Protein AF-A0A370AHP9-F1 (afdb_monomer_lite)

Structure (mmCIF, N/CA/C/O backbone):
data_AF-A0A370AHP9-F1
#
_entry.id   AF-A0A370AHP9-F1
#
loop_
_atom_site.group_PDB
_atom_site.id
_atom_site.type_symbol
_atom_site.label_atom_id
_atom_site.label_alt_id
_atom_site.label_comp_id
_atom_site.label_asym_id
_atom_site.label_entity_id
_atom_site.label_seq_id
_atom_site.pdbx_PDB_ins_code
_atom_site.Cartn_x
_atom_site.Cartn_y
_atom_site.Cartn_z
_atom_site.occupancy
_atom_site.B_iso_or_equiv
_atom_site.auth_seq_id
_atom_site.auth_comp_id
_atom_site.auth_asym_id
_atom_site.auth_atom_id
_atom_site.pdbx_PDB_model_num
ATOM 1 N N . TRP A 1 1 ? -24.026 11.415 -39.234 1.00 25.95 1 TRP A N 1
ATOM 2 C CA . TRP A 1 1 ? -23.980 12.142 -40.519 1.00 25.95 1 TRP A CA 1
ATOM 3 C C . TRP A 1 1 ? -23.361 13.519 -40.281 1.00 25.95 1 TRP A C 1
ATOM 5 O O . TRP A 1 1 ? -23.540 14.009 -39.178 1.00 25.95 1 TRP A O 1
ATOM 15 N N . ALA A 1 2 ? -22.574 14.023 -41.250 1.00 26.38 2 ALA A N 1
ATOM 16 C CA . ALA A 1 2 ? -21.761 15.269 -41.327 1.00 26.38 2 ALA A CA 1
ATOM 17 C C . ALA A 1 2 ? -21.889 16.323 -40.191 1.00 26.38 2 ALA A C 1
ATOM 19 O O . ALA A 1 2 ? -22.994 16.659 -39.791 1.00 26.38 2 ALA A O 1
ATOM 20 N N . ILE A 1 3 ? -20.828 16.878 -39.578 1.00 37.41 3 ILE A N 1
ATOM 21 C CA . ILE A 1 3 ? -19.579 17.525 -40.072 1.00 37.41 3 ILE A CA 1
ATOM 22 C C . ILE A 1 3 ? -19.779 18.881 -40.788 1.00 37.41 3 ILE A C 1
ATOM 24 O O . ILE A 1 3 ? -20.220 18.930 -41.929 1.00 37.41 3 ILE A O 1
ATOM 28 N N . GLY A 1 4 ? -19.270 19.936 -40.135 1.00 24.92 4 GLY A N 1
ATOM 29 C CA . GLY A 1 4 ? -18.721 21.199 -40.671 1.00 24.92 4 GLY A CA 1
ATOM 30 C C . GLY A 1 4 ? -18.064 21.946 -39.486 1.00 24.92 4 GLY A C 1
ATOM 31 O O . GLY A 1 4 ? -18.718 22.076 -38.458 1.00 24.92 4 GLY A O 1
ATOM 32 N N . LEU A 1 5 ? -16.755 22.258 -39.400 1.00 29.59 5 LEU A N 1
ATOM 33 C CA . LEU A 1 5 ? -15.885 23.087 -40.273 1.00 29.59 5 LEU A CA 1
ATOM 34 C C . LEU A 1 5 ? -16.526 24.479 -40.485 1.00 29.59 5 LEU A C 1
ATOM 36 O O . LEU A 1 5 ? -17.634 24.519 -40.998 1.00 29.59 5 LEU A O 1
ATOM 40 N N . LEU A 1 6 ? -15.974 25.649 -40.115 1.00 30.55 6 LEU A N 1
ATOM 41 C CA . LEU A 1 6 ? -14.611 26.167 -39.815 1.00 30.55 6 LEU A CA 1
ATOM 42 C C . LEU A 1 6 ? -14.709 27.332 -38.770 1.00 30.55 6 LEU A C 1
ATOM 44 O O . LEU A 1 6 ? -15.820 27.775 -38.511 1.00 30.55 6 LEU A O 1
ATOM 48 N N . SER A 1 7 ? -13.680 27.980 -38.182 1.00 32.53 7 SER A N 1
ATOM 49 C CA . SER A 1 7 ? -12.264 27.685 -37.825 1.00 32.53 7 SER A CA 1
ATOM 50 C C . SER A 1 7 ? -11.643 28.886 -37.054 1.00 32.53 7 SER A C 1
ATOM 52 O O . SER A 1 7 ? -11.987 30.0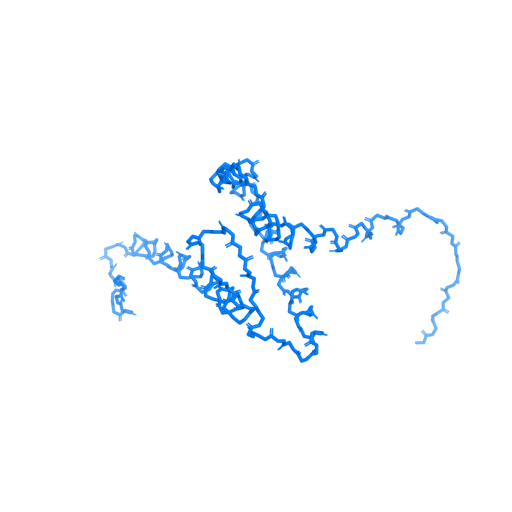18 -37.382 1.00 32.53 7 SER A O 1
ATOM 54 N N . GLY A 1 8 ? -10.659 28.696 -36.151 1.00 25.50 8 GLY A N 1
ATOM 55 C CA . GLY A 1 8 ? -9.763 29.781 -35.667 1.00 25.50 8 GLY A CA 1
ATOM 56 C C . GLY A 1 8 ? -9.453 29.823 -34.152 1.00 25.50 8 GLY A C 1
ATOM 57 O O . GLY A 1 8 ? -10.268 29.400 -33.342 1.00 25.50 8 GLY A O 1
ATOM 58 N N . GLY A 1 9 ? -8.283 30.365 -33.759 1.00 24.86 9 GLY A N 1
ATOM 59 C CA . GLY A 1 9 ? -8.103 30.954 -32.409 1.00 24.86 9 GLY A CA 1
ATOM 60 C C . GLY A 1 9 ? -7.173 30.296 -31.364 1.00 24.86 9 GLY A C 1
ATOM 61 O O . GLY A 1 9 ? -7.406 30.500 -30.180 1.00 24.86 9 GLY A O 1
ATOM 62 N N . SER A 1 10 ? -6.166 29.508 -31.769 1.00 44.75 10 SER A N 1
ATOM 63 C CA . SER A 1 10 ? -4.832 29.236 -31.142 1.00 44.75 10 SER A CA 1
ATOM 64 C C . SER A 1 10 ? -4.531 29.174 -29.611 1.00 44.75 10 SER A C 1
ATOM 66 O O . SER A 1 10 ? -3.434 28.709 -29.282 1.00 44.75 10 SER A O 1
ATOM 68 N N . THR A 1 11 ? -5.400 29.547 -28.664 1.00 36.62 11 THR A N 1
ATOM 69 C CA . THR A 1 11 ? -5.016 29.728 -27.238 1.00 36.62 11 THR A CA 1
ATOM 70 C C . THR A 1 11 ? -5.609 28.681 -26.283 1.00 36.62 11 THR A C 1
ATOM 72 O O . THR A 1 11 ? -4.939 28.269 -25.338 1.00 36.62 11 THR A O 1
ATOM 75 N N . PHE A 1 12 ? -6.809 28.149 -26.545 1.00 28.36 12 PHE A N 1
ATOM 76 C CA . PHE A 1 12 ? -7.502 27.261 -25.587 1.00 28.36 12 PHE A CA 1
ATOM 77 C C . PHE A 1 12 ? -7.052 25.782 -25.604 1.00 28.36 12 PHE A C 1
ATOM 79 O O . PHE A 1 12 ? -7.430 25.002 -24.735 1.00 28.36 12 PHE A O 1
ATOM 86 N N . ARG A 1 13 ? -6.206 25.371 -26.563 1.00 31.66 13 ARG A N 1
ATOM 87 C CA . ARG A 1 13 ? -5.678 23.989 -26.664 1.00 31.66 13 ARG A CA 1
ATOM 88 C C . ARG A 1 13 ? -4.305 23.769 -26.011 1.00 31.66 13 ARG A C 1
ATOM 90 O O . ARG A 1 13 ? -3.812 22.645 -26.028 1.00 31.66 13 ARG A O 1
ATOM 97 N N . LYS A 1 14 ? -3.683 24.805 -25.432 1.00 30.91 14 LYS A N 1
ATOM 98 C CA . LYS A 1 14 ? -2.316 24.732 -24.870 1.00 30.91 14 LYS A CA 1
ATOM 99 C C . LYS A 1 14 ? -2.232 24.478 -23.355 1.00 30.91 14 LYS A C 1
ATOM 101 O O . LYS A 1 14 ? -1.125 24.307 -22.856 1.00 30.91 14 LYS A O 1
ATOM 106 N N . MET A 1 15 ? -3.354 24.402 -22.627 1.00 29.31 15 MET A N 1
ATOM 107 C CA . MET A 1 15 ? -3.350 24.228 -21.158 1.00 29.31 15 MET A CA 1
ATOM 108 C C . MET A 1 15 ? -3.634 22.806 -20.642 1.00 29.31 15 MET A C 1
ATOM 110 O O . MET A 1 15 ? -3.356 22.538 -19.479 1.00 29.31 15 MET A O 1
ATOM 114 N N . LEU A 1 16 ? -4.113 21.877 -21.479 1.00 34.12 16 LEU A N 1
ATOM 115 C CA . LEU A 1 16 ? -4.480 20.509 -21.055 1.00 34.12 16 LEU A CA 1
ATOM 116 C C . LEU A 1 16 ? -3.412 19.433 -21.331 1.00 34.12 16 LEU A C 1
ATOM 118 O O . LEU A 1 16 ? -3.626 18.264 -21.033 1.00 34.12 16 LEU A O 1
ATOM 122 N N . PHE A 1 17 ? -2.250 19.813 -21.872 1.00 38.78 17 PHE A N 1
ATOM 123 C CA . PHE A 1 17 ? -1.175 18.879 -22.241 1.00 38.78 17 PHE A CA 1
ATOM 124 C C . PHE A 1 17 ? 0.184 19.239 -21.629 1.00 38.78 17 PHE A C 1
ATOM 126 O O . PHE A 1 17 ? 1.228 19.015 -22.242 1.00 38.78 17 PHE A O 1
ATOM 133 N N . ARG A 1 18 ? 0.210 19.728 -20.380 1.00 33.78 18 ARG A N 1
ATOM 134 C CA . ARG A 1 18 ? 1.452 19.740 -19.584 1.00 33.78 18 ARG A CA 1
ATOM 135 C C . ARG A 1 18 ? 1.749 18.361 -18.983 1.00 33.78 18 ARG A C 1
ATOM 137 O O . ARG A 1 18 ? 1.821 18.165 -17.780 1.00 33.78 18 ARG A O 1
ATOM 144 N N . ASN A 1 19 ? 2.016 17.460 -19.925 1.00 34.62 19 ASN A N 1
ATOM 145 C CA . ASN A 1 19 ? 2.985 16.383 -19.831 1.00 34.62 19 ASN A CA 1
ATOM 146 C C . ASN A 1 19 ? 2.664 15.264 -18.808 1.00 34.62 19 ASN A C 1
ATOM 148 O O . ASN A 1 19 ? 3.179 15.291 -17.692 1.00 34.62 19 ASN A O 1
ATOM 152 N N . PRO A 1 20 ? 1.894 14.219 -19.186 1.00 38.28 20 PRO A N 1
ATOM 153 C CA . PRO A 1 20 ? 1.698 13.038 -18.335 1.00 38.28 20 PRO A CA 1
ATOM 154 C C . PRO A 1 20 ? 3.014 12.303 -18.035 1.00 38.28 20 PRO A C 1
ATOM 156 O O . PRO A 1 20 ? 3.112 11.645 -17.005 1.00 38.28 20 PRO A O 1
ATOM 159 N N . VAL A 1 21 ? 4.055 12.483 -18.862 1.00 33.53 21 VAL A N 1
ATOM 160 C CA . VAL A 1 21 ? 5.409 11.994 -18.562 1.00 33.53 21 VAL A CA 1
ATOM 161 C C . VAL A 1 21 ? 5.993 12.703 -17.339 1.00 33.53 21 VAL A C 1
ATOM 163 O O . VAL A 1 21 ? 6.750 12.075 -16.628 1.00 33.53 21 VAL A O 1
ATOM 166 N N . LEU A 1 22 ? 5.613 13.946 -17.014 1.00 32.22 22 LEU A N 1
ATOM 167 C CA . LEU A 1 22 ? 6.025 14.624 -15.771 1.00 32.22 22 LEU A CA 1
ATOM 168 C C . LEU A 1 22 ? 5.274 14.126 -14.526 1.00 32.22 22 LEU A C 1
ATOM 170 O O . LEU A 1 22 ? 5.779 14.293 -13.424 1.00 32.22 22 LEU A O 1
ATOM 174 N N . TYR A 1 23 ? 4.093 13.520 -14.675 1.00 37.03 23 TYR A N 1
ATOM 175 C CA . TYR A 1 23 ? 3.332 12.958 -13.550 1.00 37.03 23 TYR A CA 1
ATOM 176 C C . TYR A 1 23 ? 3.722 11.504 -13.280 1.00 37.03 23 TYR A C 1
ATOM 178 O O . TYR A 1 23 ? 4.038 11.168 -12.140 1.00 37.03 23 TYR A O 1
ATOM 186 N N . LEU A 1 24 ? 3.887 10.713 -14.347 1.00 34.00 24 LEU A N 1
ATOM 187 C CA . LEU A 1 24 ? 4.618 9.451 -14.293 1.00 34.00 24 LEU A CA 1
ATOM 188 C C . LEU A 1 24 ? 6.041 9.684 -13.790 1.00 34.00 24 LEU A C 1
ATOM 190 O O . LEU A 1 24 ? 6.440 8.991 -12.878 1.00 34.00 24 LEU A O 1
ATOM 194 N N . LEU A 1 25 ? 6.786 10.692 -14.255 1.00 33.47 25 LEU A N 1
ATOM 195 C CA . LEU A 1 25 ? 8.073 11.051 -13.645 1.00 33.47 25 LEU A CA 1
ATOM 196 C C . LEU A 1 25 ? 7.923 11.614 -12.231 1.00 33.47 25 LEU A C 1
ATOM 198 O O . LEU A 1 25 ? 8.891 11.539 -11.511 1.00 33.47 25 LEU A O 1
ATOM 202 N N . ASN A 1 26 ? 6.793 12.133 -11.754 1.00 35.25 26 ASN A N 1
ATOM 203 C CA . ASN A 1 26 ? 6.691 12.542 -10.344 1.00 35.25 26 ASN A CA 1
ATOM 204 C C . ASN A 1 26 ? 6.317 11.381 -9.415 1.00 35.25 26 ASN A C 1
ATOM 206 O O . ASN A 1 26 ? 6.707 11.415 -8.253 1.00 35.25 26 ASN A O 1
ATOM 210 N N . MET A 1 27 ? 5.630 10.338 -9.897 1.00 39.16 27 MET A N 1
ATOM 211 C CA . MET A 1 27 ? 5.390 9.121 -9.114 1.00 39.16 27 MET A CA 1
ATOM 212 C C . MET A 1 27 ? 6.505 8.088 -9.312 1.00 39.16 27 MET A C 1
ATOM 214 O O . MET A 1 27 ? 7.041 7.595 -8.331 1.00 39.16 27 MET A O 1
ATOM 218 N N . LEU A 1 28 ? 6.954 7.833 -10.538 1.00 38.00 28 LEU A N 1
ATOM 219 C CA . LEU A 1 28 ? 8.172 7.076 -10.835 1.00 38.00 28 LEU A CA 1
ATOM 220 C C . LEU A 1 28 ? 9.449 7.849 -10.527 1.00 38.00 28 LEU A C 1
ATOM 222 O O . LEU A 1 28 ? 10.459 7.193 -10.497 1.00 38.00 28 LEU A O 1
ATOM 226 N N . SER A 1 29 ? 9.473 9.153 -10.241 1.00 37.16 29 SER A N 1
ATOM 227 C CA . SER A 1 29 ? 10.599 9.810 -9.534 1.00 37.16 29 SER A CA 1
ATOM 228 C C . SER A 1 29 ? 10.213 10.209 -8.108 1.00 37.16 29 SER A C 1
ATOM 230 O O . SER A 1 29 ? 10.995 10.822 -7.401 1.00 37.16 29 SER A O 1
ATOM 232 N N . SER A 1 30 ? 9.049 9.784 -7.610 1.00 40.66 30 SER A N 1
ATOM 233 C CA . SER A 1 30 ? 8.913 9.492 -6.182 1.00 40.66 30 SER A CA 1
ATOM 234 C C . SER A 1 30 ? 9.540 8.130 -5.922 1.00 40.66 30 SER A C 1
ATOM 236 O O . SER A 1 30 ? 10.403 8.031 -5.075 1.00 40.66 30 SER A O 1
ATOM 238 N N . VAL A 1 31 ? 9.202 7.105 -6.707 1.00 44.22 31 VAL A N 1
ATOM 239 C CA . VAL A 1 31 ? 9.777 5.761 -6.603 1.00 44.22 31 VAL A CA 1
ATOM 240 C C . VAL A 1 31 ? 11.227 5.744 -7.089 1.00 44.22 31 VAL A C 1
ATOM 242 O O . VAL A 1 31 ? 12.060 5.275 -6.334 1.00 44.22 31 VAL A O 1
ATOM 245 N N . LEU A 1 32 ? 11.593 6.320 -8.246 1.00 37.16 32 LEU A N 1
ATOM 246 C CA . LEU A 1 32 ? 13.003 6.472 -8.646 1.00 37.16 32 LEU A CA 1
ATOM 247 C C . LEU A 1 32 ? 13.752 7.552 -7.870 1.00 37.16 32 LEU A C 1
ATOM 249 O O . LEU A 1 32 ? 14.946 7.350 -7.781 1.00 37.16 32 LEU A O 1
ATOM 253 N N . ASN A 1 33 ? 13.202 8.625 -7.278 1.00 39.78 33 ASN A N 1
ATOM 254 C CA . ASN A 1 33 ? 14.043 9.385 -6.329 1.00 39.78 33 ASN A CA 1
ATOM 255 C C . ASN A 1 33 ? 14.140 8.657 -4.996 1.00 39.78 33 ASN A C 1
ATOM 257 O O . ASN A 1 33 ? 15.228 8.613 -4.465 1.00 39.78 33 ASN A O 1
ATOM 261 N N . THR A 1 34 ? 13.104 8.005 -4.468 1.00 44.78 34 THR A N 1
ATOM 262 C CA . THR A 1 34 ? 13.269 7.157 -3.275 1.00 44.78 34 THR A CA 1
ATOM 263 C C . THR A 1 34 ? 14.325 6.085 -3.546 1.00 44.78 34 THR A C 1
ATOM 265 O O . THR A 1 34 ? 15.304 6.015 -2.820 1.00 44.78 34 THR A O 1
ATOM 268 N N . VAL A 1 35 ? 14.236 5.348 -4.654 1.00 43.31 35 VAL A N 1
ATOM 269 C CA . VAL A 1 35 ? 15.220 4.338 -5.072 1.00 43.31 35 VAL A CA 1
ATOM 270 C C . VAL A 1 35 ? 16.584 4.977 -5.389 1.00 43.31 35 VAL A C 1
ATOM 272 O O . VAL A 1 35 ? 17.570 4.608 -4.774 1.00 43.31 35 VAL A O 1
ATOM 275 N N . THR A 1 36 ? 16.692 5.997 -6.241 1.00 39.22 36 THR A N 1
ATOM 276 C CA . THR A 1 36 ? 17.979 6.633 -6.620 1.00 39.22 36 THR A CA 1
ATOM 277 C C . THR A 1 36 ? 18.613 7.438 -5.477 1.00 39.22 36 THR A C 1
ATOM 279 O O . THR A 1 36 ? 19.832 7.495 -5.398 1.00 39.22 36 THR A O 1
ATOM 282 N N . THR A 1 37 ? 17.848 8.027 -4.557 1.00 42.06 37 THR A N 1
ATOM 283 C CA . THR A 1 37 ? 18.366 8.692 -3.346 1.00 42.06 37 THR A CA 1
ATOM 284 C C . THR A 1 37 ? 18.783 7.664 -2.294 1.00 42.06 37 THR A C 1
ATOM 286 O O . THR A 1 37 ? 19.849 7.837 -1.712 1.00 42.06 37 THR A O 1
ATOM 289 N N . ILE A 1 38 ? 18.037 6.562 -2.113 1.00 44.72 38 ILE A N 1
ATOM 290 C CA . ILE A 1 38 ? 18.470 5.409 -1.296 1.00 44.72 38 ILE A CA 1
ATOM 291 C C . ILE A 1 38 ? 19.748 4.769 -1.864 1.00 44.72 38 ILE A C 1
ATOM 293 O O . ILE A 1 38 ? 20.572 4.281 -1.097 1.00 44.72 38 ILE A O 1
ATOM 297 N N . LEU A 1 39 ? 19.923 4.758 -3.189 1.00 43.75 39 LEU A N 1
ATOM 298 C CA . LEU A 1 39 ? 21.019 4.049 -3.856 1.00 43.75 39 LEU A CA 1
ATOM 299 C C . LEU A 1 39 ? 22.264 4.897 -4.147 1.00 43.75 39 LEU A C 1
ATOM 301 O O . LEU A 1 39 ? 23.360 4.348 -4.139 1.00 43.75 39 LEU A O 1
ATOM 305 N N . ASN A 1 40 ? 22.128 6.202 -4.411 1.00 45.69 40 ASN A N 1
ATOM 306 C CA . ASN A 1 40 ? 23.249 7.060 -4.829 1.00 45.69 40 ASN A CA 1
ATOM 307 C C . ASN A 1 40 ? 23.634 8.156 -3.826 1.00 45.69 40 ASN A C 1
ATOM 309 O O . ASN A 1 40 ? 24.609 8.864 -4.089 1.00 45.69 40 ASN A O 1
ATOM 313 N N . TYR A 1 41 ? 22.921 8.348 -2.706 1.00 41.16 41 TYR A N 1
ATOM 314 C CA . TYR A 1 41 ? 23.234 9.454 -1.795 1.00 41.16 41 TYR A CA 1
ATOM 315 C C . TYR A 1 41 ? 23.759 9.022 -0.422 1.00 41.16 41 TYR A C 1
ATOM 317 O O . TYR A 1 41 ? 23.050 8.471 0.416 1.00 41.16 41 TYR A O 1
ATOM 325 N N . ARG A 1 42 ? 25.014 9.404 -0.145 1.00 49.72 42 ARG A N 1
ATOM 326 C CA . ARG A 1 42 ? 25.598 9.463 1.205 1.00 49.72 42 ARG A CA 1
ATOM 327 C C . ARG A 1 42 ? 24.992 10.617 2.033 1.00 49.72 42 ARG A C 1
ATOM 329 O O . ARG A 1 42 ? 25.718 11.491 2.496 1.00 49.72 42 ARG A O 1
ATOM 336 N N . ALA A 1 43 ? 23.678 10.621 2.232 1.00 45.66 43 ALA A N 1
ATOM 337 C CA . ALA A 1 43 ? 23.011 11.292 3.350 1.00 45.66 43 ALA A CA 1
ATOM 338 C C . ALA A 1 43 ? 21.623 10.672 3.550 1.00 45.66 43 ALA A C 1
ATOM 340 O O . ALA A 1 43 ? 20.984 10.251 2.590 1.00 45.66 43 ALA A O 1
ATOM 341 N N . SER A 1 44 ? 21.161 10.621 4.797 1.00 55.78 44 SER A N 1
ATOM 342 C CA . SER A 1 44 ? 19.894 9.998 5.186 1.00 55.78 44 SER A CA 1
ATOM 343 C C . SER A 1 44 ? 18.688 10.580 4.439 1.00 55.78 44 SER A C 1
ATOM 345 O O . SER A 1 44 ? 18.331 11.741 4.648 1.00 55.78 44 SER A O 1
ATOM 347 N N . PHE A 1 45 ? 18.007 9.754 3.643 1.00 60.25 45 PHE A N 1
ATOM 348 C CA . PHE A 1 45 ? 16.643 10.041 3.210 1.00 60.25 45 PHE A CA 1
ATOM 349 C C . PHE A 1 45 ? 15.709 9.957 4.424 1.00 60.25 45 PHE A C 1
ATOM 351 O O . PHE A 1 45 ? 15.565 8.896 5.027 1.00 60.25 45 PHE A O 1
ATOM 358 N N . ASN A 1 46 ? 15.102 11.081 4.803 1.00 72.31 46 ASN A N 1
ATOM 359 C CA . ASN A 1 46 ? 14.152 11.144 5.908 1.00 72.31 46 ASN A CA 1
ATOM 360 C C . ASN A 1 46 ? 12.719 11.036 5.367 1.00 72.31 46 ASN A C 1
ATOM 362 O O . ASN A 1 46 ? 12.123 12.026 4.939 1.00 72.31 46 ASN A O 1
ATOM 366 N N . GLU A 1 47 ? 12.170 9.821 5.388 1.00 64.44 47 GLU A N 1
ATOM 367 C CA . GLU A 1 47 ? 10.799 9.524 4.949 1.00 64.44 47 GLU A CA 1
ATOM 368 C C . GLU A 1 47 ? 9.758 10.403 5.655 1.00 64.44 47 GLU A C 1
ATOM 370 O O . GLU A 1 47 ? 8.868 10.955 5.009 1.00 64.44 47 GLU A O 1
ATOM 375 N N . ILE A 1 48 ? 9.893 10.599 6.970 1.00 70.19 48 ILE A N 1
ATOM 376 C CA . ILE A 1 48 ? 8.929 11.363 7.773 1.00 70.19 48 ILE A CA 1
ATOM 377 C C . ILE A 1 48 ? 8.938 12.846 7.387 1.00 70.19 48 ILE A C 1
ATOM 379 O O . ILE A 1 48 ? 7.880 13.454 7.230 1.00 70.19 48 ILE A O 1
ATOM 383 N N . GLU A 1 49 ? 10.111 13.434 7.169 1.00 75.88 49 GLU A N 1
ATOM 384 C CA . GLU A 1 49 ? 10.248 14.818 6.695 1.00 75.88 49 GLU A CA 1
ATOM 385 C C . GLU A 1 49 ? 9.725 14.982 5.259 1.00 75.88 49 GLU A C 1
ATOM 387 O O . GLU A 1 49 ? 9.011 15.938 4.950 1.00 75.88 49 GLU A O 1
ATOM 392 N N . TRP A 1 50 ? 9.986 14.005 4.387 1.00 74.31 50 TRP A N 1
ATOM 393 C CA . TRP A 1 50 ? 9.485 13.983 3.010 1.00 74.31 50 TRP A CA 1
ATOM 394 C C . TRP A 1 50 ? 7.949 13.882 2.936 1.00 74.31 50 TRP A C 1
ATOM 396 O O . TRP A 1 50 ? 7.334 14.498 2.058 1.00 74.31 50 TRP A O 1
ATOM 406 N N . ILE A 1 51 ? 7.325 13.133 3.854 1.00 72.88 51 ILE A N 1
ATOM 407 C CA . ILE A 1 51 ? 5.864 12.994 3.966 1.00 72.88 51 ILE A CA 1
ATOM 408 C C . ILE A 1 51 ? 5.245 14.257 4.580 1.00 72.88 51 ILE A C 1
ATOM 410 O O . ILE A 1 51 ? 4.293 14.807 4.021 1.00 72.88 51 ILE A O 1
ATOM 414 N N . THR A 1 52 ? 5.777 14.739 5.708 1.00 76.62 52 THR A N 1
ATOM 415 C CA . THR A 1 52 ? 5.197 15.874 6.454 1.00 76.62 52 THR A CA 1
ATOM 416 C C . THR A 1 52 ? 5.280 17.183 5.670 1.00 76.62 52 THR A C 1
ATOM 418 O O . THR A 1 52 ? 4.266 17.866 5.538 1.00 76.62 52 THR A O 1
ATOM 421 N N . SER A 1 53 ? 6.420 17.480 5.033 1.00 83.56 53 SER A N 1
ATOM 422 C CA . SER A 1 53 ? 6.603 18.664 4.167 1.00 83.56 53 SER A CA 1
ATOM 423 C C . SER A 1 53 ? 5.640 18.742 2.973 1.00 83.56 53 SER A C 1
ATOM 425 O O . SER A 1 53 ? 5.477 19.804 2.376 1.00 83.56 53 SER A O 1
ATOM 427 N N . ARG A 1 54 ? 4.989 17.630 2.609 1.00 81.06 54 ARG A N 1
ATOM 428 C CA . ARG A 1 54 ? 4.021 17.549 1.505 1.00 81.06 54 ARG A CA 1
ATOM 429 C C . ARG A 1 54 ? 2.560 17.621 1.937 1.00 81.06 54 ARG A C 1
ATOM 431 O O . ARG A 1 54 ? 1.698 17.587 1.051 1.00 81.06 54 ARG A O 1
ATOM 438 N N . GLN A 1 55 ? 2.292 17.695 3.244 1.00 83.44 55 GLN A N 1
ATOM 439 C CA . GLN A 1 55 ? 0.960 17.905 3.823 1.00 83.44 55 GLN A CA 1
ATOM 440 C C . GLN A 1 55 ? -0.108 16.976 3.220 1.00 83.44 55 GLN A C 1
ATOM 442 O O . GLN A 1 55 ? -1.204 17.397 2.863 1.00 83.44 55 GLN A O 1
ATOM 447 N N . TYR A 1 56 ? 0.217 15.689 3.045 1.00 79.56 56 TYR A N 1
ATOM 448 C CA . TYR A 1 56 ? -0.678 14.736 2.372 1.00 79.56 56 TYR A CA 1
ATOM 449 C C . TYR A 1 56 ? -2.060 14.624 3.036 1.00 79.56 56 TYR A C 1
ATOM 451 O O . TYR A 1 56 ? -3.051 14.463 2.328 1.00 79.56 56 TYR A O 1
ATOM 459 N N . ASN A 1 57 ? -2.128 14.788 4.360 1.00 82.44 57 ASN A N 1
ATOM 460 C CA . ASN A 1 57 ? -3.367 14.743 5.143 1.00 82.44 57 ASN A CA 1
ATOM 461 C C . ASN A 1 57 ? -4.253 15.995 4.983 1.00 82.44 57 ASN A C 1
ATOM 463 O O . ASN A 1 57 ? -5.414 15.959 5.371 1.00 82.44 57 ASN A O 1
ATOM 467 N N . GLU A 1 58 ? -3.727 17.088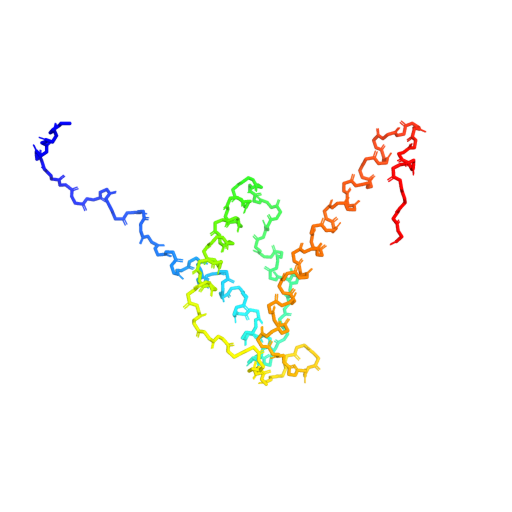 4.422 1.00 89.25 58 GLU A N 1
ATOM 468 C CA . GLU A 1 58 ? -4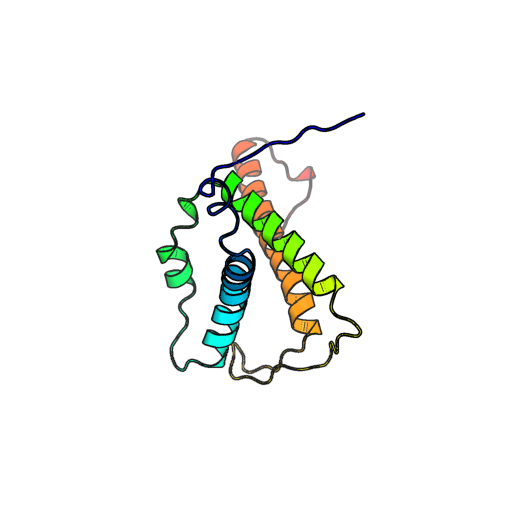.471 18.334 4.161 1.00 89.25 58 GLU A CA 1
ATOM 469 C C . GLU A 1 58 ? -5.071 18.361 2.741 1.00 89.25 58 GLU A C 1
ATOM 471 O O . GLU A 1 58 ? -5.705 19.334 2.333 1.00 89.25 58 GLU A O 1
ATOM 476 N N . ARG A 1 59 ? -4.856 17.300 1.950 1.00 87.62 59 ARG A N 1
ATOM 477 C CA . ARG A 1 59 ? -5.320 17.205 0.562 1.00 87.62 59 ARG A CA 1
ATOM 478 C C . ARG A 1 59 ? -6.708 16.595 0.484 1.00 87.62 59 ARG A C 1
ATOM 480 O O . ARG A 1 59 ? -7.032 15.653 1.201 1.00 87.62 59 ARG A O 1
ATOM 487 N N . GLU A 1 60 ? -7.470 17.040 -0.510 1.00 91.62 60 GLU A N 1
ATOM 488 C CA . GLU A 1 60 ? -8.747 16.422 -0.856 1.00 91.62 60 GLU A CA 1
ATOM 489 C C . GLU A 1 60 ? -8.598 14.926 -1.169 1.00 91.62 60 GLU A C 1
ATOM 491 O O . GLU A 1 60 ? -7.870 14.526 -2.092 1.00 91.62 60 GLU A O 1
ATOM 496 N N . LEU A 1 61 ? -9.305 14.094 -0.399 1.00 87.19 61 LEU A N 1
ATOM 497 C CA . LEU A 1 61 ? -9.191 12.637 -0.447 1.00 87.19 61 LEU A CA 1
ATOM 498 C C . LEU A 1 61 ? -9.670 12.086 -1.792 1.00 87.19 61 LEU A C 1
ATOM 500 O O . LEU A 1 61 ? -9.011 11.238 -2.390 1.00 87.19 61 LEU A O 1
ATOM 504 N N . GLU A 1 62 ? -10.789 12.600 -2.300 1.00 92.44 62 GLU A N 1
ATOM 505 C CA . GLU A 1 62 ? -11.390 12.143 -3.555 1.00 92.44 62 GLU A CA 1
ATOM 506 C C . GLU A 1 62 ? -10.482 12.453 -4.763 1.00 92.44 62 GLU A C 1
ATOM 508 O O . GLU A 1 62 ? -10.275 11.620 -5.650 1.00 92.44 62 GLU A O 1
ATOM 513 N N . SER A 1 63 ? -9.859 13.637 -4.760 1.00 90.00 63 SER A N 1
ATOM 514 C CA . SER A 1 63 ? -8.855 14.032 -5.754 1.00 90.00 63 SER A CA 1
ATOM 515 C C . SER A 1 63 ? -7.599 13.160 -5.661 1.00 90.00 63 SER A C 1
ATOM 517 O O . SER A 1 63 ? -7.085 12.684 -6.677 1.00 90.00 63 SER A O 1
ATOM 519 N N . SER A 1 64 ? -7.127 12.893 -4.443 1.00 86.62 64 SER A N 1
ATOM 520 C CA . SER A 1 64 ? -5.960 12.041 -4.195 1.00 86.62 64 SER A CA 1
ATOM 521 C C . SER A 1 64 ? -6.202 10.597 -4.657 1.00 86.62 64 SER A C 1
ATOM 523 O O . SER A 1 64 ? -5.351 10.026 -5.338 1.00 86.62 64 SER A O 1
ATOM 525 N N . MET A 1 65 ? -7.393 10.046 -4.399 1.00 89.50 65 MET A N 1
ATOM 526 C CA . MET A 1 65 ? -7.807 8.714 -4.850 1.00 89.50 65 MET A CA 1
ATOM 527 C C . MET A 1 65 ? -7.878 8.616 -6.381 1.00 89.50 65 MET A C 1
ATOM 529 O O . MET A 1 65 ? -7.304 7.697 -6.964 1.00 89.50 65 MET A O 1
ATOM 533 N N . ARG A 1 66 ? -8.505 9.591 -7.060 1.00 92.81 66 ARG A N 1
ATOM 534 C CA . ARG A 1 66 ? -8.520 9.647 -8.536 1.00 92.81 66 ARG A CA 1
ATOM 535 C C . ARG A 1 66 ? -7.115 9.682 -9.132 1.00 92.81 66 ARG A C 1
ATOM 537 O O . ARG A 1 66 ? -6.857 9.008 -10.126 1.00 92.81 66 ARG A O 1
ATOM 544 N N . ASN A 1 67 ? -6.210 10.459 -8.537 1.00 87.62 67 ASN A N 1
ATOM 545 C CA . ASN A 1 67 ? -4.826 10.535 -8.998 1.00 87.62 67 ASN A CA 1
ATOM 546 C C . ASN A 1 67 ? -4.080 9.210 -8.791 1.00 87.62 67 ASN A C 1
ATOM 548 O O . ASN A 1 67 ? -3.396 8.771 -9.710 1.00 87.62 67 ASN A O 1
ATOM 552 N N . PHE A 1 68 ? -4.257 8.546 -7.645 1.00 86.00 68 PHE A N 1
ATOM 553 C CA . PHE A 1 68 ? -3.679 7.224 -7.389 1.00 86.00 68 PHE A CA 1
ATOM 554 C C . PHE A 1 68 ? -4.151 6.175 -8.408 1.00 86.00 68 PHE A C 1
ATOM 556 O O . PHE A 1 68 ? -3.320 5.488 -9.000 1.00 86.00 68 PHE A O 1
ATOM 563 N N . ILE A 1 69 ? -5.461 6.100 -8.676 1.00 92.56 69 ILE A N 1
ATOM 564 C CA . ILE A 1 69 ? -6.028 5.184 -9.681 1.00 92.56 69 ILE A CA 1
ATOM 565 C C . ILE A 1 69 ? -5.460 5.496 -11.074 1.00 92.56 69 ILE A C 1
ATOM 567 O O . ILE A 1 69 ? -4.966 4.599 -11.752 1.00 92.56 69 ILE A O 1
ATOM 571 N N . ARG A 1 70 ? -5.418 6.774 -11.475 1.00 94.31 70 ARG A N 1
ATOM 572 C CA . ARG A 1 70 ? -4.871 7.181 -12.780 1.00 94.31 70 ARG A CA 1
ATOM 573 C C . ARG A 1 70 ? -3.395 6.801 -12.948 1.00 94.31 70 ARG A C 1
ATOM 575 O O . ARG A 1 70 ? -3.008 6.347 -14.021 1.00 94.31 70 ARG A O 1
ATOM 582 N N . GLU A 1 71 ? -2.560 6.990 -11.925 1.00 90.06 71 GLU A N 1
ATOM 583 C CA . GLU A 1 71 ? -1.151 6.571 -11.988 1.00 90.06 71 GLU A CA 1
ATOM 584 C C . GLU A 1 71 ? -0.999 5.040 -11.946 1.00 90.06 71 GLU A C 1
ATOM 586 O O . GLU A 1 71 ? -0.092 4.498 -12.584 1.00 90.06 71 GLU A O 1
ATOM 591 N N . ARG A 1 72 ? -1.913 4.316 -11.281 1.00 92.94 72 ARG A N 1
ATOM 592 C CA . ARG A 1 72 ? -1.966 2.847 -11.328 1.00 92.94 72 ARG A CA 1
ATOM 593 C C . ARG A 1 72 ? -2.276 2.335 -12.733 1.00 92.94 72 ARG A C 1
ATOM 595 O O . ARG A 1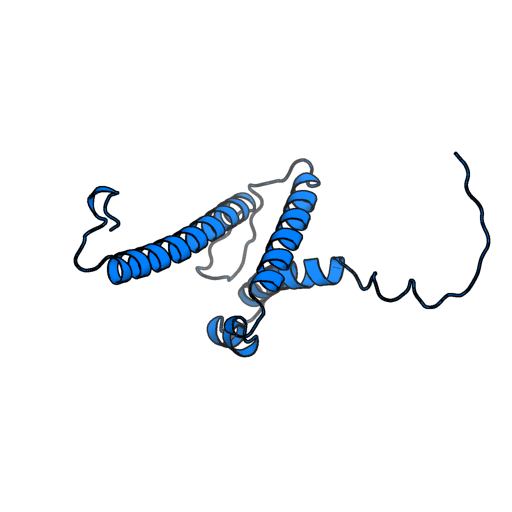 72 ? -1.551 1.472 -13.223 1.00 92.94 72 ARG A O 1
ATOM 602 N N . ASP A 1 73 ? -3.286 2.887 -13.398 1.00 94.75 73 ASP A N 1
ATOM 603 C CA . ASP A 1 73 ? -3.653 2.497 -14.765 1.00 94.75 73 ASP A CA 1
ATOM 604 C C . ASP A 1 73 ? -2.492 2.737 -15.739 1.00 94.75 73 ASP A C 1
ATOM 606 O O . ASP A 1 73 ? -2.125 1.856 -16.519 1.00 94.75 73 ASP A O 1
ATOM 610 N N . LEU A 1 74 ? -1.849 3.907 -15.649 1.00 93.94 74 LEU A N 1
ATOM 611 C CA . LEU A 1 74 ? -0.663 4.233 -16.445 1.00 93.94 74 LEU A CA 1
ATOM 612 C C . LEU A 1 74 ? 0.507 3.276 -16.170 1.00 93.94 74 LEU A C 1
ATOM 614 O O . LEU A 1 74 ? 1.190 2.866 -17.110 1.00 93.94 74 LEU A O 1
ATOM 618 N N . SER A 1 75 ? 0.707 2.885 -14.910 1.00 88.69 75 SER A N 1
ATOM 619 C CA . SER A 1 75 ? 1.726 1.910 -14.511 1.00 88.69 75 SER A CA 1
ATOM 620 C C . SER A 1 75 ? 1.477 0.528 -15.119 1.00 88.69 75 SER A C 1
ATOM 622 O O . SER A 1 75 ? 2.395 -0.076 -15.671 1.00 88.69 75 SER A O 1
ATOM 624 N N . LEU A 1 76 ? 0.232 0.044 -15.085 1.00 91.81 76 LEU A N 1
ATOM 625 C CA . LEU A 1 76 ? -0.148 -1.241 -15.681 1.00 91.81 76 LEU A CA 1
ATOM 626 C C . LEU A 1 76 ? -0.037 -1.211 -17.215 1.00 91.81 76 LEU A C 1
ATOM 628 O O . LEU A 1 76 ? 0.464 -2.158 -17.820 1.00 91.81 76 LEU A O 1
ATOM 632 N N . ILE A 1 77 ? -0.425 -0.102 -17.856 1.00 95.00 77 ILE A N 1
ATOM 633 C CA . ILE A 1 77 ? -0.237 0.116 -19.301 1.00 95.00 77 ILE A CA 1
ATOM 634 C C . ILE A 1 77 ? 1.251 0.121 -19.684 1.00 95.00 77 ILE A C 1
ATOM 636 O O . ILE A 1 77 ? 1.593 -0.303 -20.789 1.00 95.00 77 ILE A O 1
ATOM 640 N N . TRP A 1 78 ? 2.135 0.617 -18.814 1.00 92.69 78 TRP A N 1
ATOM 641 C CA . TRP A 1 78 ? 3.581 0.571 -19.031 1.00 92.69 78 TRP A CA 1
ATOM 642 C C . TRP A 1 78 ? 4.140 -0.848 -18.864 1.00 92.69 78 TRP A C 1
ATOM 644 O O . TRP A 1 78 ? 4.807 -1.324 -19.780 1.00 92.69 78 TRP A O 1
ATOM 654 N N . LEU A 1 79 ? 3.804 -1.551 -17.774 1.00 88.19 79 LEU A N 1
ATOM 655 C CA . LEU A 1 79 ? 4.224 -2.942 -17.539 1.00 88.19 79 LEU A CA 1
ATOM 656 C C . LEU A 1 79 ? 3.820 -3.868 -18.698 1.00 88.19 79 LEU A C 1
ATOM 658 O O . LEU A 1 79 ? 4.652 -4.611 -19.210 1.00 88.19 79 LEU A O 1
ATOM 662 N N . ASN A 1 80 ? 2.583 -3.749 -19.191 1.00 90.94 80 ASN A N 1
ATOM 663 C CA . ASN A 1 80 ? 2.066 -4.542 -20.315 1.00 90.94 80 ASN A CA 1
ATOM 664 C C . ASN A 1 80 ? 2.772 -4.286 -21.666 1.00 90.94 80 ASN A C 1
ATOM 666 O O . ASN A 1 80 ? 2.506 -4.998 -22.632 1.00 90.94 80 ASN A O 1
ATOM 670 N N . LYS A 1 81 ? 3.646 -3.275 -21.768 1.00 94.50 81 LYS A N 1
ATOM 671 C CA . LYS A 1 81 ? 4.467 -3.007 -22.966 1.00 94.50 81 LYS A CA 1
ATOM 672 C C . LYS A 1 81 ? 5.873 -3.602 -22.881 1.00 94.50 81 LYS A C 1
ATOM 674 O O . LYS A 1 81 ? 6.608 -3.529 -23.864 1.00 94.50 81 LYS A O 1
ATOM 679 N N . ILE A 1 82 ? 6.267 -4.151 -21.732 1.00 92.06 82 ILE A N 1
ATOM 680 C CA . ILE A 1 82 ? 7.589 -4.748 -21.544 1.00 92.06 82 ILE A CA 1
ATOM 681 C C . ILE A 1 82 ? 7.559 -6.175 -22.101 1.00 92.06 82 ILE A C 1
ATOM 683 O O . ILE A 1 82 ? 7.048 -7.098 -21.472 1.00 92.06 82 ILE A O 1
ATOM 687 N N . SER A 1 83 ? 8.104 -6.355 -23.301 1.00 93.31 83 SER A N 1
ATOM 688 C CA . SER A 1 83 ? 8.227 -7.668 -23.939 1.00 93.31 83 SER A CA 1
ATOM 689 C C . SER A 1 83 ? 9.415 -8.445 -23.372 1.00 93.31 83 SER A C 1
ATOM 691 O O . SER A 1 83 ? 10.531 -7.933 -23.375 1.00 93.31 83 SER A O 1
ATOM 693 N N . ASN A 1 84 ? 9.181 -9.693 -22.952 1.00 93.75 84 ASN A N 1
ATOM 694 C CA . ASN A 1 84 ? 10.195 -10.608 -22.406 1.00 93.75 84 ASN A CA 1
ATOM 695 C C . ASN A 1 84 ? 11.061 -9.982 -21.281 1.00 93.75 84 ASN A C 1
ATOM 697 O O . ASN A 1 84 ? 12.278 -9.859 -21.446 1.00 93.75 84 ASN A O 1
ATOM 701 N N . PRO A 1 85 ? 10.454 -9.547 -20.156 1.00 91.94 85 PRO A N 1
ATOM 702 C CA . PRO A 1 85 ? 11.195 -8.978 -19.035 1.00 91.94 85 PRO A CA 1
ATOM 703 C C . PRO A 1 85 ? 12.118 -10.022 -18.396 1.00 91.94 85 PRO A C 1
ATOM 705 O O . PRO A 1 85 ? 11.668 -11.092 -17.989 1.00 91.94 85 PRO A O 1
ATOM 708 N N . ASP A 1 86 ? 13.394 -9.676 -18.243 1.00 92.56 86 ASP A N 1
ATOM 709 C CA . ASP A 1 86 ? 14.313 -10.413 -17.377 1.00 92.56 86 ASP A CA 1
ATOM 710 C C . ASP A 1 86 ? 13.983 -10.085 -15.912 1.00 92.56 86 ASP A C 1
ATOM 712 O O . ASP A 1 86 ? 14.349 -9.027 -15.394 1.00 92.56 86 ASP A O 1
ATOM 716 N N . LEU A 1 87 ? 13.231 -10.980 -15.266 1.00 90.75 87 LEU A N 1
ATOM 717 C CA . LEU A 1 87 ? 12.846 -10.846 -13.860 1.00 90.75 87 LEU A CA 1
ATOM 718 C C . LEU A 1 87 ? 13.998 -11.161 -12.897 1.00 90.75 87 LEU A C 1
ATOM 720 O O . LEU A 1 87 ? 13.964 -10.679 -11.765 1.00 90.75 87 LEU A O 1
ATOM 724 N N . ASP A 1 88 ? 15.007 -11.916 -13.340 1.00 93.56 88 ASP A N 1
ATOM 725 C CA . ASP A 1 88 ? 16.190 -12.267 -12.550 1.00 93.56 88 ASP A CA 1
ATOM 726 C C . ASP A 1 88 ? 17.248 -11.158 -12.555 1.00 93.56 88 ASP A C 1
ATOM 728 O O . ASP A 1 88 ? 18.109 -11.146 -11.671 1.00 93.56 88 ASP A O 1
ATOM 732 N N . SER A 1 89 ? 17.171 -10.209 -13.498 1.00 88.81 89 SER A N 1
ATOM 733 C CA . SER A 1 89 ? 17.987 -8.992 -13.544 1.00 88.81 89 SER A CA 1
ATOM 734 C C . SER A 1 89 ? 17.990 -8.273 -12.194 1.00 88.81 89 SER A C 1
ATOM 736 O O . SER A 1 89 ? 16.938 -7.907 -11.660 1.00 88.81 89 SER A O 1
ATOM 738 N N . LYS A 1 90 ? 19.186 -8.080 -11.622 1.00 85.88 90 LYS A N 1
ATOM 739 C CA . LYS A 1 90 ? 19.362 -7.559 -10.258 1.00 85.88 90 LYS A CA 1
ATOM 740 C C . LYS A 1 90 ? 19.890 -6.145 -10.274 1.00 85.88 90 LYS A C 1
ATOM 742 O O . LYS A 1 90 ? 20.940 -5.869 -10.855 1.00 85.88 90 LYS A O 1
ATOM 747 N N . HIS A 1 91 ? 19.226 -5.276 -9.525 1.00 79.38 91 HIS A N 1
ATOM 748 C CA . HIS A 1 91 ? 19.865 -4.059 -9.078 1.00 79.38 91 HIS A CA 1
ATOM 749 C C . HIS A 1 91 ? 20.856 -4.401 -7.954 1.00 79.38 91 HIS A C 1
ATOM 751 O O . HIS A 1 91 ? 20.468 -4.897 -6.893 1.00 79.38 91 HIS A O 1
ATOM 757 N N . ILE A 1 92 ? 22.139 -4.143 -8.210 1.00 73.12 92 ILE A N 1
ATOM 758 C CA . ILE A 1 92 ? 23.228 -4.225 -7.232 1.00 73.12 92 ILE A CA 1
ATOM 759 C C . ILE A 1 92 ? 23.429 -2.816 -6.678 1.00 73.12 92 ILE A C 1
ATOM 761 O O . ILE A 1 92 ? 23.795 -1.918 -7.437 1.00 73.12 92 ILE A O 1
ATOM 765 N N . GLY A 1 93 ? 23.204 -2.620 -5.379 1.00 62.31 93 GLY A N 1
ATOM 766 C CA . GLY A 1 93 ? 23.295 -1.290 -4.787 1.00 62.31 93 GLY A CA 1
ATOM 767 C C . GLY A 1 93 ? 23.365 -1.259 -3.265 1.00 62.31 93 GLY A C 1
ATOM 768 O O . GLY A 1 93 ? 22.995 -2.211 -2.576 1.00 62.31 93 GLY A O 1
ATOM 769 N N . ASP A 1 94 ? 23.811 -0.117 -2.744 1.00 59.31 94 ASP A N 1
ATOM 770 C CA . ASP A 1 94 ? 24.063 0.143 -1.319 1.00 59.31 94 ASP A CA 1
ATOM 771 C C . ASP A 1 94 ? 22.790 0.485 -0.509 1.00 59.31 94 ASP A C 1
ATOM 773 O O . ASP A 1 94 ? 22.867 1.085 0.563 1.00 59.31 94 ASP A O 1
ATOM 777 N N . GLY A 1 95 ? 21.611 0.110 -1.018 1.00 57.12 95 GLY A N 1
ATOM 778 C CA . GLY A 1 95 ? 20.314 0.479 -0.448 1.00 57.12 95 GLY A CA 1
ATOM 779 C C . GLY A 1 95 ? 20.002 -0.163 0.909 1.00 57.12 95 GLY A C 1
ATOM 780 O O . GLY A 1 95 ? 20.828 -0.845 1.518 1.00 57.12 95 GLY A O 1
ATOM 781 N N . ILE A 1 96 ? 18.770 0.028 1.393 1.00 48.69 96 ILE A N 1
ATOM 782 C CA . ILE A 1 96 ? 18.323 -0.489 2.697 1.00 48.69 96 ILE A CA 1
ATOM 783 C C . ILE A 1 96 ? 18.560 -2.014 2.764 1.00 48.69 96 ILE A C 1
ATOM 785 O O . ILE A 1 96 ? 17.974 -2.787 2.010 1.00 48.69 96 ILE A O 1
ATOM 789 N N . ASN A 1 97 ? 19.430 -2.432 3.694 1.00 55.44 97 ASN A N 1
ATOM 790 C CA . ASN A 1 97 ? 19.965 -3.791 3.907 1.00 55.44 97 ASN A CA 1
ATOM 791 C C . ASN A 1 97 ? 21.093 -4.290 2.973 1.00 55.44 97 ASN A C 1
ATOM 793 O O . ASN A 1 97 ? 21.515 -5.433 3.147 1.00 55.44 97 ASN A O 1
ATOM 797 N N . LYS A 1 98 ? 21.607 -3.492 2.023 1.00 56.91 98 LYS A N 1
ATOM 798 C CA . LYS A 1 98 ? 22.673 -3.877 1.062 1.00 56.91 98 LYS A CA 1
ATOM 799 C C . LYS A 1 98 ? 22.409 -5.192 0.309 1.00 56.91 98 LYS A C 1
ATOM 801 O O . LYS A 1 98 ? 23.335 -5.920 -0.051 1.00 56.91 98 LYS A O 1
ATOM 806 N N . LYS A 1 99 ? 21.136 -5.540 0.119 1.00 67.12 99 LYS A N 1
ATOM 807 C CA . LYS A 1 99 ? 20.725 -6.744 -0.604 1.00 67.12 99 LYS A CA 1
ATOM 808 C C . LYS A 1 99 ? 20.489 -6.397 -2.065 1.00 67.12 99 LYS A C 1
ATOM 810 O O . LYS A 1 99 ? 19.764 -5.453 -2.364 1.00 67.12 99 LYS A O 1
ATOM 815 N N . ASN A 1 100 ? 21.042 -7.216 -2.954 1.00 80.12 100 ASN A N 1
ATOM 816 C CA . ASN A 1 100 ? 20.651 -7.213 -4.358 1.00 80.12 100 ASN A CA 1
ATOM 817 C C . ASN A 1 100 ? 19.154 -7.532 -4.448 1.00 80.12 100 ASN A C 1
ATOM 819 O O . ASN A 1 100 ? 18.707 -8.511 -3.848 1.00 80.12 100 ASN A O 1
ATOM 823 N N . ILE A 1 101 ? 18.412 -6.730 -5.206 1.00 80.56 101 ILE A N 1
ATOM 824 C CA . ILE A 1 101 ? 16.978 -6.916 -5.451 1.00 80.56 101 ILE A CA 1
ATOM 825 C C . ILE A 1 101 ? 16.776 -7.225 -6.936 1.00 80.56 101 ILE A C 1
ATOM 827 O O . ILE A 1 101 ? 17.308 -6.515 -7.792 1.00 80.56 101 ILE A O 1
ATOM 831 N N . SER A 1 102 ? 16.068 -8.309 -7.254 1.00 87.06 102 SER A N 1
ATOM 832 C CA . SER A 1 102 ? 15.704 -8.626 -8.639 1.00 87.06 102 SER A CA 1
ATOM 833 C C . SER A 1 102 ? 14.501 -7.800 -9.108 1.00 87.06 102 SER A C 1
ATOM 835 O O . SER A 1 102 ? 13.735 -7.265 -8.300 1.00 87.06 102 SER A O 1
ATOM 837 N N . ALA A 1 103 ? 14.303 -7.698 -10.421 1.00 84.88 103 ALA A N 1
ATOM 838 C CA . ALA A 1 103 ? 13.099 -7.087 -10.981 1.00 84.88 103 ALA A CA 1
ATOM 839 C C . ALA A 1 103 ? 11.819 -7.839 -10.546 1.00 84.88 103 ALA A C 1
ATOM 841 O O . ALA A 1 103 ? 10.790 -7.205 -10.297 1.00 84.88 103 ALA A O 1
ATOM 842 N N . GLY A 1 104 ? 11.898 -9.165 -10.371 1.00 85.88 104 GLY A N 1
ATOM 843 C CA . GLY A 1 104 ? 10.835 -9.984 -9.782 1.00 85.88 104 GLY A CA 1
ATOM 844 C C . GLY A 1 104 ? 10.544 -9.637 -8.318 1.00 85.88 104 GLY A C 1
ATOM 845 O O . G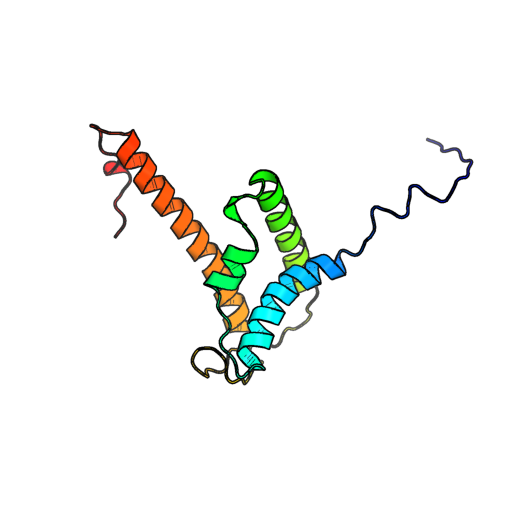LY A 1 104 ? 9.384 -9.416 -7.967 1.00 85.88 104 GLY A O 1
ATOM 846 N N . ASP A 1 105 ? 11.583 -9.510 -7.483 1.00 84.19 105 ASP A N 1
ATOM 847 C CA . ASP A 1 105 ? 11.444 -9.106 -6.074 1.00 84.19 105 ASP A CA 1
ATOM 848 C C . ASP A 1 105 ? 10.767 -7.735 -5.952 1.00 84.19 105 ASP A C 1
ATOM 850 O O . ASP A 1 105 ? 9.900 -7.544 -5.098 1.00 84.19 105 ASP A O 1
ATOM 854 N N . LEU A 1 106 ? 11.128 -6.779 -6.816 1.00 84.12 106 LEU A N 1
ATOM 855 C CA . LEU A 1 106 ? 10.540 -5.439 -6.827 1.00 84.12 106 LEU A CA 1
ATOM 856 C C . LEU A 1 106 ? 9.047 -5.472 -7.193 1.00 84.12 106 LEU A C 1
ATOM 858 O O . LEU A 1 106 ? 8.240 -4.820 -6.529 1.00 84.12 106 LEU A O 1
ATOM 862 N N . LEU A 1 107 ? 8.662 -6.252 -8.209 1.00 86.50 107 LEU A N 1
ATOM 863 C CA . LEU A 1 107 ? 7.263 -6.388 -8.626 1.00 86.50 107 LEU A CA 1
ATOM 864 C C . LEU A 1 107 ? 6.410 -7.082 -7.551 1.00 86.50 107 LEU A C 1
ATOM 866 O O . LEU A 1 107 ? 5.310 -6.620 -7.240 1.00 86.50 107 LEU A O 1
ATOM 870 N N . ALA A 1 108 ? 6.932 -8.149 -6.940 1.00 85.75 108 ALA A N 1
ATOM 871 C CA . ALA A 1 108 ? 6.294 -8.817 -5.807 1.00 85.75 108 ALA A CA 1
ATOM 872 C C . ALA A 1 108 ? 6.148 -7.873 -4.602 1.00 85.75 108 ALA A C 1
ATOM 874 O O . ALA A 1 108 ? 5.072 -7.788 -4.006 1.00 85.75 108 ALA A O 1
ATOM 875 N N . SER A 1 109 ? 7.196 -7.103 -4.291 1.00 82.62 109 SER A N 1
ATOM 876 C CA . SER A 1 109 ? 7.185 -6.110 -3.210 1.00 82.62 109 SER A CA 1
ATOM 877 C C . SER A 1 109 ? 6.161 -5.001 -3.453 1.00 82.62 109 SER A C 1
ATOM 879 O O . SER A 1 109 ? 5.507 -4.573 -2.506 1.00 82.62 109 SER A O 1
ATOM 881 N N . TRP A 1 110 ? 5.957 -4.565 -4.702 1.00 83.12 110 TRP A N 1
ATOM 882 C CA . TRP A 1 110 ? 4.942 -3.560 -5.039 1.00 83.12 110 TRP A CA 1
ATOM 883 C C . TRP A 1 110 ? 3.522 -4.068 -4.751 1.00 83.12 110 TRP A C 1
ATOM 885 O O . TRP A 1 110 ? 2.753 -3.393 -4.066 1.00 83.12 110 TRP A O 1
ATOM 895 N N . MET A 1 111 ? 3.193 -5.289 -5.183 1.00 87.25 111 MET A N 1
ATOM 896 C CA . MET A 1 111 ? 1.896 -5.904 -4.868 1.00 87.25 111 MET A CA 1
ATOM 897 C C . MET A 1 111 ? 1.721 -6.115 -3.355 1.00 87.25 111 MET A C 1
ATOM 899 O O . MET A 1 111 ? 0.659 -5.823 -2.804 1.00 87.25 111 MET A O 1
ATOM 903 N N . GLY A 1 112 ? 2.773 -6.567 -2.664 1.00 83.62 112 GLY A N 1
ATOM 904 C CA . GLY A 1 112 ? 2.777 -6.720 -1.207 1.00 83.62 112 GLY A CA 1
ATOM 905 C C . GLY A 1 112 ? 2.559 -5.399 -0.460 1.00 83.62 112 GLY A C 1
ATOM 906 O O . GLY A 1 112 ? 1.809 -5.364 0.513 1.00 83.62 112 GLY A O 1
ATOM 907 N N . HIS A 1 113 ? 3.148 -4.304 -0.943 1.00 80.25 113 HIS A N 1
ATOM 908 C CA . HIS A 1 113 ? 3.004 -2.957 -0.387 1.00 80.25 113 HIS A CA 1
ATOM 909 C C . HIS A 1 113 ? 1.556 -2.442 -0.473 1.00 80.25 113 HIS A C 1
ATOM 911 O O . HIS A 1 113 ? 1.031 -1.904 0.503 1.00 80.25 113 HIS A O 1
ATOM 917 N N . ASP A 1 114 ? 0.869 -2.668 -1.598 1.00 83.19 114 ASP A N 1
ATOM 918 C CA . ASP A 1 114 ? -0.552 -2.318 -1.730 1.00 83.19 114 ASP A CA 1
ATOM 919 C C . ASP A 1 114 ? -1.428 -3.108 -0.749 1.00 83.19 114 ASP A C 1
ATOM 921 O O . ASP A 1 114 ? -2.274 -2.530 -0.064 1.00 83.19 114 ASP A O 1
ATOM 925 N N . LEU A 1 115 ? -1.210 -4.425 -0.650 1.00 87.81 115 LEU A N 1
ATOM 926 C CA . LEU A 1 115 ? -1.932 -5.290 0.287 1.00 87.81 115 LEU A CA 1
ATOM 927 C C . LEU A 1 115 ? -1.673 -4.883 1.745 1.00 87.81 115 LEU A C 1
ATOM 929 O O . LEU A 1 115 ? -2.596 -4.888 2.560 1.00 87.81 115 LEU A O 1
ATOM 933 N N . PHE A 1 116 ? -0.444 -4.478 2.070 1.00 85.38 116 PHE A N 1
ATOM 934 C CA . PHE A 1 116 ? -0.074 -4.002 3.400 1.00 85.38 116 PHE A CA 1
ATOM 935 C C . PHE A 1 116 ? -0.803 -2.702 3.772 1.00 85.38 116 PHE A C 1
ATOM 937 O O . PHE A 1 116 ? -1.361 -2.606 4.866 1.00 85.38 116 PHE A O 1
ATOM 944 N N . HIS A 1 117 ? -0.901 -1.734 2.856 1.00 83.19 117 HIS A N 1
ATOM 945 C CA . HIS A 1 117 ? -1.684 -0.517 3.094 1.00 83.19 117 HIS A CA 1
ATOM 946 C C . HIS A 1 117 ? -3.197 -0.766 3.136 1.00 83.19 117 HIS A C 1
ATOM 948 O O . HIS A 1 117 ? -3.884 -0.190 3.981 1.00 83.19 117 HIS A O 1
ATOM 954 N N . MET A 1 118 ? -3.735 -1.659 2.296 1.00 86.75 118 MET A N 1
ATOM 955 C CA . MET A 1 118 ? -5.140 -2.073 2.406 1.00 86.75 118 MET A CA 1
ATOM 956 C C . MET A 1 118 ? -5.423 -2.698 3.776 1.00 86.75 118 MET A C 1
ATOM 958 O O . MET A 1 118 ? -6.405 -2.327 4.420 1.00 86.75 118 MET A O 1
ATOM 962 N N . LYS A 1 119 ? -4.530 -3.569 4.267 1.00 90.94 119 LYS A N 1
ATOM 963 C CA . LYS A 1 119 ? -4.599 -4.137 5.619 1.00 90.94 119 LYS A CA 1
ATOM 964 C C . LYS A 1 119 ? -4.601 -3.041 6.689 1.00 90.94 119 LYS A C 1
ATOM 966 O O . LYS A 1 119 ? -5.497 -3.042 7.525 1.00 90.94 119 LYS A O 1
ATOM 971 N N . GLN A 1 120 ? -3.678 -2.077 6.643 1.00 87.62 120 GLN A N 1
ATOM 972 C CA . GLN A 1 120 ? -3.647 -0.954 7.598 1.00 87.62 120 GLN A CA 1
ATOM 973 C C . GLN A 1 120 ? -4.975 -0.174 7.641 1.00 87.62 120 GLN A C 1
ATOM 975 O O . GLN A 1 120 ? -5.487 0.113 8.723 1.00 87.62 120 GLN A O 1
ATOM 980 N N . ILE A 1 121 ? -5.569 0.124 6.479 1.00 88.88 121 ILE A N 1
ATOM 981 C CA . ILE A 1 121 ? -6.862 0.824 6.390 1.00 88.88 121 ILE A CA 1
ATOM 982 C C . ILE A 1 121 ? -8.003 -0.032 6.962 1.00 88.88 121 ILE A C 1
ATOM 984 O O . ILE A 1 121 ? -8.882 0.496 7.645 1.00 88.88 121 ILE A O 1
ATOM 988 N N . ILE A 1 122 ? -8.010 -1.341 6.692 1.00 94.00 122 ILE A N 1
ATOM 989 C CA . ILE A 1 122 ? -9.025 -2.273 7.205 1.00 94.00 122 ILE A CA 1
ATOM 990 C C . ILE A 1 122 ? -8.944 -2.380 8.732 1.00 94.00 122 ILE A C 1
ATOM 992 O O . ILE A 1 122 ? -9.979 -2.294 9.387 1.00 94.00 122 ILE A O 1
ATOM 996 N N . LEU A 1 123 ? -7.740 -2.489 9.303 1.00 93.38 123 LEU A N 1
ATOM 997 C CA . LEU A 1 123 ? -7.545 -2.558 10.756 1.00 93.38 123 LEU A CA 1
ATOM 998 C C . LEU A 1 123 ? -8.011 -1.275 11.458 1.00 93.38 123 LEU A C 1
ATOM 1000 O O . LEU A 1 123 ? -8.785 -1.349 12.409 1.00 93.38 123 LEU A O 1
ATOM 1004 N N . LEU A 1 124 ? -7.667 -0.098 10.922 1.00 93.31 124 LEU A N 1
ATOM 1005 C CA . LEU A 1 124 ? -8.172 1.173 11.452 1.00 93.31 124 LEU A CA 1
ATOM 1006 C C . LEU A 1 124 ? -9.711 1.249 11.406 1.00 93.31 124 LEU A C 1
ATOM 1008 O O . LEU A 1 124 ? -10.343 1.716 12.353 1.00 93.31 124 LEU A O 1
ATOM 1012 N N . LYS A 1 125 ? -10.334 0.767 10.322 1.00 94.94 125 LYS A N 1
ATOM 1013 C CA . LYS A 1 125 ? -11.801 0.694 10.215 1.00 94.94 125 LYS A CA 1
ATOM 1014 C C . LYS A 1 125 ? -12.416 -0.306 11.196 1.00 94.94 125 LYS A C 1
ATOM 1016 O O . LYS A 1 125 ? -13.499 -0.035 11.705 1.00 94.94 125 LYS A O 1
ATOM 1021 N N . TRP A 1 126 ? -11.745 -1.422 11.474 1.00 94.81 126 TRP A N 1
ATOM 1022 C CA . TRP A 1 126 ? -12.173 -2.408 12.469 1.00 94.81 126 TRP A CA 1
ATOM 1023 C C . TRP A 1 126 ? -12.146 -1.834 13.891 1.00 94.81 126 TRP A C 1
ATOM 1025 O O . TRP A 1 126 ? -13.105 -2.002 14.642 1.00 94.81 126 TRP A O 1
ATOM 1035 N N . ASP A 1 127 ? -11.103 -1.079 14.245 1.00 94.25 127 ASP A N 1
ATOM 1036 C CA . ASP A 1 127 ? -11.021 -0.396 15.541 1.00 94.25 127 ASP A CA 1
ATOM 1037 C C . ASP A 1 127 ? -12.102 0.681 15.709 1.00 94.25 127 ASP A C 1
ATOM 1039 O O . ASP A 1 127 ? -12.730 0.769 16.767 1.00 94.25 127 ASP A O 1
ATOM 1043 N N . ILE A 1 128 ? -12.390 1.447 14.649 1.00 96.69 128 ILE A N 1
ATOM 1044 C CA . ILE A 1 128 ? -13.512 2.398 14.627 1.00 96.69 128 ILE A CA 1
ATOM 1045 C C . ILE A 1 128 ? -14.855 1.665 14.776 1.00 96.69 128 ILE A C 1
ATOM 1047 O O . ILE A 1 128 ? -15.682 2.080 15.587 1.00 96.69 128 ILE A O 1
ATOM 1051 N N . LEU A 1 129 ? -15.065 0.561 14.047 1.00 95.62 129 LEU A N 1
ATOM 1052 C CA . LEU A 1 129 ? -16.292 -0.238 14.111 1.00 95.62 129 LEU A CA 1
ATOM 1053 C C . LEU A 1 129 ? -16.548 -0.780 15.520 1.00 95.62 129 LEU A C 1
ATOM 1055 O O . LEU A 1 129 ? -17.660 -0.621 16.018 1.00 95.62 129 LEU A O 1
ATOM 1059 N N . LYS A 1 130 ? -15.539 -1.374 16.174 1.00 95.25 130 LYS A N 1
ATOM 1060 C CA . LYS A 1 130 ? -15.653 -1.849 17.565 1.00 95.25 130 LYS A CA 1
ATOM 1061 C C . LYS A 1 130 ? -16.129 -0.723 18.483 1.00 95.25 130 LYS A C 1
ATOM 1063 O O . LYS A 1 130 ? -17.151 -0.871 19.144 1.00 95.25 130 LYS A O 1
ATOM 1068 N N . LYS A 1 131 ? -15.455 0.432 18.437 1.00 96.50 131 LYS A N 1
ATOM 1069 C CA . LYS A 1 131 ? -15.787 1.602 19.263 1.00 96.50 131 LYS A CA 1
ATOM 1070 C C . LYS A 1 131 ? -17.188 2.166 18.994 1.00 96.50 131 LYS A C 1
ATOM 1072 O O . LYS A 1 131 ? -17.829 2.674 19.905 1.00 96.50 131 LYS A O 1
ATOM 1077 N N . TRP A 1 132 ? -17.664 2.116 17.751 1.00 97.44 132 TRP A N 1
ATOM 1078 C CA . TRP A 1 132 ? -19.015 2.569 17.388 1.00 97.44 132 TRP A CA 1
ATOM 1079 C C . TRP A 1 132 ? -20.111 1.537 17.675 1.00 97.44 132 TRP A C 1
ATOM 1081 O O . TRP A 1 132 ? -21.285 1.899 17.668 1.00 97.44 132 TRP A O 1
ATOM 1091 N N . SER A 1 133 ? -19.746 0.275 17.911 1.00 97.00 133 SER A N 1
ATOM 1092 C CA . SER A 1 133 ? -20.698 -0.807 18.187 1.00 97.00 133 SER A CA 1
ATOM 1093 C C . SER A 1 133 ? -21.033 -0.947 19.674 1.00 97.00 133 SER A C 1
ATOM 1095 O O . SER A 1 133 ? -22.005 -1.626 19.993 1.00 97.00 133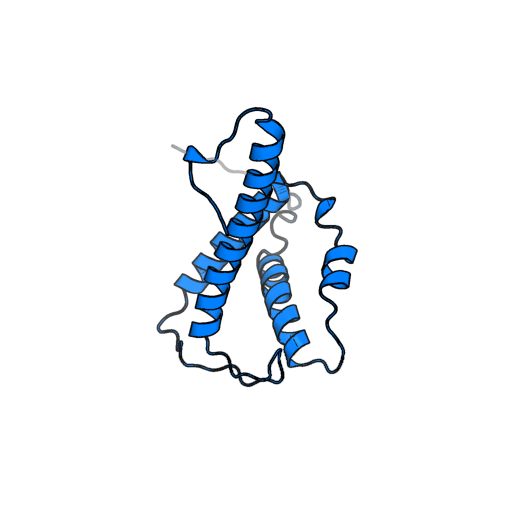 SER A O 1
ATOM 1097 N N . GLU A 1 134 ? -20.272 -0.317 20.578 1.00 95.38 134 GLU A N 1
ATOM 1098 C CA . GLU A 1 134 ? -20.460 -0.427 22.032 1.00 95.38 134 GLU A CA 1
ATOM 1099 C C . GLU A 1 134 ? -21.924 -0.159 22.459 1.00 95.38 134 GLU A C 1
ATOM 1101 O O . GLU A 1 134 ? -22.524 0.829 22.026 1.00 95.38 134 GLU A O 1
ATOM 1106 N N . PRO A 1 135 ? -22.528 -1.010 23.316 1.00 95.75 135 PRO A N 1
ATOM 1107 C CA . PRO A 1 135 ? -21.923 -2.123 24.061 1.00 95.75 135 PRO A CA 1
ATOM 1108 C C . PRO A 1 135 ? -21.896 -3.474 23.311 1.00 95.75 135 PRO A C 1
ATOM 1110 O O . PRO A 1 135 ? -21.586 -4.498 23.917 1.00 95.75 135 PRO A O 1
ATOM 1113 N N . PHE A 1 136 ? -22.254 -3.520 22.027 1.00 96.88 136 PHE A N 1
ATOM 1114 C CA . PHE A 1 136 ? -22.293 -4.749 21.231 1.00 96.88 136 PHE A CA 1
ATOM 1115 C C . PHE A 1 136 ? -20.918 -5.109 20.648 1.00 96.88 136 PHE A C 1
ATOM 1117 O O . PHE A 1 136 ? -20.141 -4.239 20.254 1.00 96.88 136 PHE A O 1
ATOM 1124 N N . SER A 1 137 ? -20.637 -6.411 20.546 1.00 93.94 137 SER A N 1
ATOM 1125 C CA . SER A 1 137 ? -19.379 -6.935 20.001 1.00 93.94 137 SER A CA 1
ATOM 1126 C C . SER A 1 137 ? -19.545 -7.438 18.555 1.00 93.94 137 SER A C 1
ATOM 1128 O O . SER A 1 137 ? -20.444 -8.245 18.301 1.00 93.94 137 SER A O 1
ATOM 1130 N N . PRO A 1 138 ? -18.679 -7.032 17.602 1.00 94.00 138 PRO A N 1
ATOM 1131 C CA . PRO A 1 138 ? -18.663 -7.566 16.238 1.00 94.00 138 PRO A CA 1
ATOM 1132 C C . PRO A 1 138 ? -17.885 -8.893 16.096 1.00 94.00 138 PRO A C 1
ATOM 1134 O O . PRO A 1 138 ? -17.785 -9.410 14.981 1.00 94.00 138 PRO A O 1
ATOM 1137 N N . GLU A 1 139 ? -17.338 -9.452 17.185 1.00 91.88 139 GLU A N 1
ATOM 1138 C CA . GLU A 1 139 ? -16.379 -10.580 17.208 1.00 91.88 139 GLU A CA 1
ATOM 1139 C C . GLU A 1 139 ? -16.873 -11.885 16.563 1.00 91.88 139 GLU A C 1
ATOM 1141 O O . GLU A 1 139 ? -16.059 -12.699 16.134 1.00 91.88 139 GLU A O 1
ATOM 1146 N N . TYR A 1 140 ? -18.188 -12.083 16.406 1.00 93.81 140 TYR A N 1
ATOM 1147 C CA . TYR A 1 140 ? -18.722 -13.200 15.608 1.00 93.81 140 TYR A CA 1
ATOM 1148 C C . TYR A 1 140 ? -18.205 -13.189 14.154 1.00 93.81 140 TYR A C 1
ATOM 1150 O O . TYR A 1 140 ? -18.087 -14.238 13.524 1.00 93.81 140 TYR A O 1
ATOM 1158 N N . SER A 1 141 ? -17.845 -12.012 13.635 1.00 91.62 141 SER A N 1
ATOM 1159 C CA . SER A 1 141 ? -17.254 -11.834 12.300 1.00 91.62 141 SER A CA 1
ATOM 1160 C C . SER A 1 141 ? -15.807 -12.341 12.199 1.00 91.62 141 SER A C 1
ATOM 1162 O O . SER A 1 141 ? -15.240 -12.343 11.107 1.00 91.62 141 SER A O 1
ATOM 1164 N N . GLY A 1 142 ? -15.206 -12.744 13.323 1.00 89.50 142 GLY A N 1
ATOM 1165 C CA . GLY A 1 142 ? -13.812 -13.149 13.448 1.00 89.50 142 GLY A CA 1
ATOM 1166 C C . GLY A 1 142 ? -12.980 -12.185 14.295 1.00 89.50 142 GLY A C 1
ATOM 1167 O O . GLY A 1 142 ? -13.394 -11.072 14.626 1.00 89.50 142 GLY A O 1
ATOM 1168 N N . PHE A 1 143 ? -11.770 -12.638 14.613 1.00 79.94 143 PHE A N 1
ATOM 1169 C CA . PHE A 1 143 ? -10.740 -11.878 15.313 1.00 79.94 143 PHE A CA 1
ATOM 1170 C C . PHE A 1 143 ? -9.578 -11.573 14.363 1.00 79.94 143 PHE A C 1
ATOM 1172 O O . PHE A 1 143 ? -9.440 -12.191 13.304 1.00 79.94 143 PHE A O 1
ATOM 1179 N N . TYR A 1 144 ? -8.744 -10.615 14.749 1.00 70.06 144 TYR A N 1
ATOM 1180 C CA . TYR A 1 144 ? -7.499 -10.293 14.067 1.00 70.06 144 TYR A CA 1
ATOM 1181 C C . TYR A 1 144 ? -6.405 -10.102 15.130 1.00 70.06 144 TYR A C 1
ATOM 1183 O O . TYR A 1 144 ? -6.615 -9.312 16.055 1.00 70.06 144 TYR A O 1
ATOM 1191 N N . ASP A 1 145 ? -5.279 -10.804 14.957 1.00 56.31 145 ASP A N 1
ATOM 1192 C CA . ASP A 1 145 ? -4.106 -10.821 15.851 1.00 56.31 145 ASP A CA 1
ATOM 1193 C C . ASP A 1 145 ? -2.988 -9.848 15.395 1.00 56.31 145 ASP A C 1
ATOM 1195 O O . ASP A 1 145 ? -2.598 -9.864 14.195 1.00 56.31 145 ASP A O 1
#

Foldseek 3Di:
DDDDDDDDDPDPVPPPPPDPVVVLCVVVCVVVVVVVCQFPDPDDDDPVCVVVVVPPVVDDPVVVVVSVVVSVVVVVVVVVPDPPDPQQCWDQGPGDPSDIAGNVNVVVVVVVVVVVVVVVVVVVVVVVVQVVQPPDGPCVVDDDD

Secondary structure (DSSP, 8-state):
---------TTTTSSS-S-HHHHHHHHHHHHHHHHHHHHH-SS---HHHHHHTTTGGGS-HHHHHHHHHHHHHHHHHHHTT--S--SS-EE--S-TTS--EEHHHHHHHHHHHHHHHHHHHHHHHHHHHHHHHTTS--GGG----

Radius of gyration: 22.23 Å; chains: 1; bounding box: 50×44×65 Å

pLDDT: mean 70.47, std 24.35, range [24.86, 97.44]

Sequence (145 aa):
WAIGLLSGGSTFRKMLFRNPVLYLLNMLSSVLNTVTTILNYRASFNEIEWITSRQYNERELESSMRNFIRERDLSLIWLNKISNPDLDSKHIGDGINKKNISAGDLLASWMGHDLFHMKQIILLKWDILKKWSEPFSPEYSGFYD